Protein AF-A0A6V7JSF4-F1 (afdb_monomer_lite)

Radius of gyration: 27.63 Å; chains: 1; bounding box: 55×43×90 Å

InterPro domains:
  IPR042477 HMG domain-containing protein 4 [PTHR46584] (25-138)

Secondary structure (DSSP, 8-state):
-------PPPPP------------------------------------------PPPHHHHHHHHHHHHHHHHHHHHHHHTTTTSS-THHHHHHHHHHHHHHHHHHHHHHHHSGGG----HHHHHHHHHHHHHHSTT-

pLDDT: mean 71.23, std 22.32, range [33.97, 97.06]

Organism: NCBI:txid1563983

Sequence (138 aa):
NGKDIKSSPPPPKKVHVVLHKPVHSADYLPSRSTKQLVNEQQSAGIGTGMYKVIGTEPVDVAAHLKLLGESLTIIGERLKEHDGQIAVSGSLSVLLDSLLCALGPLMCLTQQIPEVDVVKPQIFSKMLDNIAYIMPGL

Structure (mmCIF, N/CA/C/O backbone):
data_AF-A0A6V7JSF4-F1
#
_entry.id   AF-A0A6V7JSF4-F1
#
loop_
_atom_site.group_PDB
_atom_site.id
_atom_site.type_symbol
_atom_site.label_atom_id
_atom_site.label_alt_id
_atom_site.label_comp_id
_atom_site.label_asym_id
_atom_site.label_entity_id
_atom_site.label_seq_id
_atom_site.pdbx_PDB_ins_code
_atom_site.Cartn_x
_atom_site.Cartn_y
_atom_site.Cartn_z
_atom_site.occupancy
_atom_site.B_iso_or_equiv
_atom_site.auth_seq_id
_atom_site.auth_comp_id
_atom_site.auth_asym_id
_atom_site.auth_atom_id
_atom_site.pdbx_PDB_model_num
ATOM 1 N N . ASN A 1 1 ? 12.472 29.997 -69.647 1.00 45.62 1 ASN A N 1
ATOM 2 C CA . ASN A 1 1 ? 11.974 31.385 -69.557 1.00 45.62 1 ASN A CA 1
ATOM 3 C C . ASN A 1 1 ? 10.448 31.316 -69.576 1.00 45.62 1 ASN A C 1
ATOM 5 O O . ASN A 1 1 ? 9.914 30.884 -70.586 1.00 45.62 1 ASN A O 1
ATOM 9 N N . GLY A 1 2 ? 9.779 31.597 -68.452 1.00 47.91 2 GLY A N 1
ATOM 10 C CA . GLY A 1 2 ? 8.326 31.412 -68.255 1.00 47.91 2 GLY A CA 1
ATOM 11 C C . GLY A 1 2 ? 8.038 30.853 -66.855 1.00 47.91 2 GLY A C 1
ATOM 12 O O . GLY A 1 2 ? 8.119 29.649 -66.664 1.00 47.91 2 GLY A O 1
ATOM 13 N N . LYS A 1 3 ? 8.078 31.699 -65.821 1.00 46.88 3 LYS A N 1
ATOM 14 C CA . LYS A 1 3 ? 6.982 32.502 -65.237 1.00 46.88 3 LYS A CA 1
ATOM 15 C C . LYS A 1 3 ? 6.054 31.691 -64.322 1.00 46.88 3 LYS A C 1
ATOM 17 O O . LYS A 1 3 ? 5.209 30.920 -64.757 1.00 46.88 3 LYS A O 1
ATOM 22 N N . ASP A 1 4 ? 6.273 31.968 -63.047 1.00 46.34 4 ASP A N 1
ATOM 23 C CA . ASP A 1 4 ? 5.633 31.548 -61.813 1.00 46.34 4 ASP A CA 1
ATOM 24 C C . ASP A 1 4 ? 4.103 31.674 -61.829 1.00 46.34 4 ASP A C 1
ATOM 26 O O . ASP A 1 4 ? 3.550 32.737 -62.125 1.00 46.34 4 ASP A O 1
ATOM 30 N N . ILE A 1 5 ? 3.414 30.606 -61.416 1.00 50.44 5 ILE A N 1
ATOM 31 C CA . ILE A 1 5 ? 1.999 30.648 -61.038 1.00 50.44 5 ILE A CA 1
ATOM 32 C C . ILE A 1 5 ? 1.942 30.700 -59.512 1.00 50.44 5 ILE A C 1
ATOM 34 O O . ILE A 1 5 ? 2.168 29.722 -58.803 1.00 50.44 5 ILE A O 1
ATOM 38 N N . LYS A 1 6 ? 1.661 31.904 -59.024 1.00 51.22 6 LYS A N 1
ATOM 39 C CA . LYS A 1 6 ? 1.456 32.255 -57.623 1.00 51.22 6 LYS A CA 1
ATOM 40 C C . LYS A 1 6 ? 0.185 31.564 -57.110 1.00 51.22 6 LYS A C 1
ATOM 42 O O . LYS A 1 6 ? -0.913 31.955 -57.493 1.00 51.22 6 LYS A O 1
ATOM 47 N N . SER A 1 7 ? 0.324 30.560 -56.244 1.00 46.16 7 SER A N 1
ATOM 48 C CA . SER A 1 7 ? -0.790 30.032 -55.445 1.00 46.16 7 SER A CA 1
ATOM 49 C C . SER A 1 7 ? -0.625 30.494 -53.997 1.00 46.16 7 SER A C 1
ATOM 51 O O . SER A 1 7 ? 0.372 30.224 -53.333 1.00 46.16 7 SER A O 1
ATOM 53 N N . SER A 1 8 ? -1.575 31.304 -53.541 1.00 52.00 8 SER A N 1
ATOM 54 C CA . SER A 1 8 ? -1.634 31.828 -52.176 1.00 52.00 8 SER A CA 1
ATOM 55 C C . SER A 1 8 ? -1.944 30.701 -51.178 1.00 52.00 8 SER A C 1
ATOM 57 O O . SER A 1 8 ? -2.734 29.815 -51.512 1.00 52.00 8 SER A O 1
ATOM 59 N N . PRO A 1 9 ? -1.403 30.724 -49.946 1.00 53.69 9 PRO A N 1
ATOM 60 C CA . PRO A 1 9 ? -1.785 29.756 -48.923 1.00 53.69 9 PRO A CA 1
ATOM 61 C C . PRO A 1 9 ? -3.228 30.009 -48.438 1.00 53.69 9 PRO A C 1
ATOM 63 O O . PRO A 1 9 ? -3.658 31.166 -48.370 1.00 53.69 9 PRO A O 1
ATOM 66 N N . PRO A 1 10 ? -3.995 28.957 -48.092 1.00 55.12 10 PRO A N 1
ATOM 67 C CA . PRO A 1 10 ? -5.341 29.110 -47.547 1.00 55.12 10 PRO A CA 1
ATOM 68 C C . PRO A 1 10 ? -5.306 29.750 -46.144 1.00 55.12 10 PRO A C 1
ATOM 70 O O . PRO A 1 10 ? -4.339 29.555 -45.403 1.00 55.12 10 PRO A O 1
ATOM 73 N N . PRO A 1 11 ? -6.351 30.499 -45.742 1.00 58.84 11 PRO A N 1
ATOM 74 C CA . PRO A 1 11 ? -6.408 31.129 -44.425 1.00 58.84 11 PRO A CA 1
ATOM 75 C C . PRO A 1 11 ? -6.489 30.082 -43.297 1.00 58.84 11 PRO A C 1
ATOM 77 O O . PRO A 1 11 ? -7.020 28.985 -43.504 1.00 58.84 11 PRO A O 1
ATOM 80 N N . PRO A 1 12 ? -6.005 30.405 -42.082 1.00 52.03 12 PRO A N 1
ATOM 81 C CA . PRO A 1 12 ? -6.014 29.470 -40.965 1.00 52.03 12 PRO A CA 1
ATOM 82 C C . PRO A 1 12 ? -7.452 29.161 -40.533 1.00 52.03 12 PRO A C 1
ATOM 84 O O . PRO A 1 12 ? -8.230 30.054 -40.189 1.00 52.03 12 PRO A O 1
ATOM 87 N N . LYS A 1 13 ? -7.806 27.873 -40.518 1.00 56.06 13 LYS A N 1
ATOM 88 C CA . LYS A 1 13 ? -9.054 27.397 -39.917 1.00 56.06 13 LYS A CA 1
ATOM 89 C C . LYS A 1 13 ? -8.957 27.601 -38.404 1.00 56.06 13 LYS A C 1
ATOM 91 O O . LYS A 1 13 ? -8.157 26.941 -37.747 1.00 56.06 13 LYS A O 1
ATOM 96 N N . LYS A 1 14 ? -9.768 28.501 -37.842 1.00 52.66 14 LYS A N 1
ATOM 97 C CA . LYS A 1 14 ? -9.979 28.567 -36.390 1.00 52.66 14 LYS A CA 1
ATOM 98 C C . LYS A 1 14 ? -10.699 27.287 -35.968 1.00 52.66 14 LYS A C 1
ATOM 100 O O . LYS A 1 14 ? -11.900 27.151 -36.179 1.00 52.66 14 LYS A O 1
ATOM 105 N N . VAL A 1 15 ? -9.950 26.335 -35.423 1.00 50.53 15 VAL A N 1
ATOM 106 C CA . VAL A 1 15 ? -10.515 25.154 -34.773 1.00 50.53 15 VAL A CA 1
ATOM 107 C C . VAL A 1 15 ? -11.127 25.627 -33.461 1.00 50.53 15 VAL A C 1
ATOM 109 O O . VAL A 1 15 ? -10.418 26.034 -32.544 1.00 50.53 15 VAL A O 1
ATOM 112 N N . HIS A 1 16 ? -12.454 25.626 -33.390 1.00 46.16 16 HIS A N 1
ATOM 113 C CA . HIS A 1 16 ? -13.158 25.829 -32.135 1.00 46.16 16 HIS A CA 1
ATOM 114 C C . HIS A 1 16 ? -13.019 24.528 -31.338 1.00 46.16 16 HIS A C 1
ATOM 116 O O . HIS A 1 16 ? -13.714 23.550 -31.609 1.00 46.16 16 HIS A O 1
ATOM 122 N N . VAL A 1 17 ? -12.075 24.484 -30.397 1.00 41.19 17 VAL A N 1
ATOM 123 C CA . VAL A 1 17 ? -11.995 23.389 -29.426 1.00 41.19 17 VAL A CA 1
ATOM 124 C C . VAL A 1 17 ? -13.140 23.601 -28.443 1.00 41.19 17 VAL A C 1
ATOM 126 O O . VAL A 1 17 ? -13.034 24.375 -27.496 1.00 41.19 17 VAL A O 1
ATOM 129 N N . VAL A 1 18 ? -14.276 22.962 -28.712 1.00 40.94 18 VAL A N 1
ATOM 130 C CA . VAL A 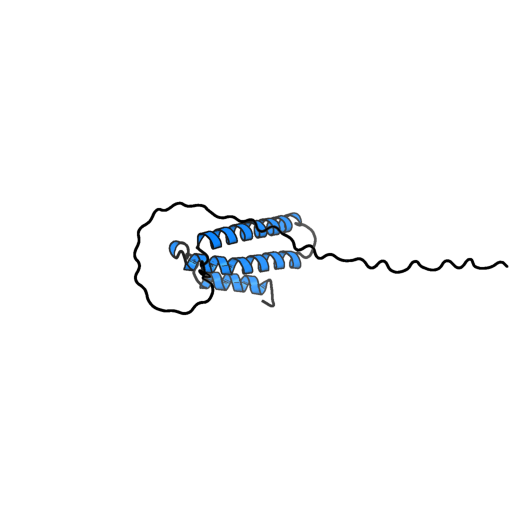1 18 ? -15.338 22.826 -27.717 1.00 40.94 18 VAL A CA 1
ATOM 131 C C . VAL A 1 18 ? -14.815 21.865 -26.655 1.00 40.94 18 VAL A C 1
ATOM 133 O O . VAL A 1 18 ? -14.641 20.673 -26.908 1.00 40.94 18 VAL A O 1
ATOM 136 N N . LEU A 1 19 ? -14.524 22.405 -25.473 1.00 45.00 19 LEU A N 1
ATOM 137 C CA . LEU A 1 19 ? -14.223 21.633 -24.276 1.00 45.00 19 LEU A CA 1
ATOM 138 C C . LEU A 1 19 ? -15.496 20.891 -23.849 1.00 45.00 19 LEU A C 1
ATOM 140 O O . LEU A 1 19 ? -16.319 21.420 -23.101 1.00 45.00 19 LEU A O 1
ATOM 144 N N . HIS A 1 20 ? -15.672 19.666 -24.338 1.00 46.00 20 HIS A N 1
ATOM 145 C CA . HIS A 1 20 ? -16.641 18.748 -23.759 1.00 46.00 20 HIS A CA 1
ATOM 146 C C . HIS A 1 20 ? -16.105 18.291 -22.402 1.00 46.00 20 HIS A C 1
ATOM 148 O O . HIS A 1 20 ? -15.095 17.594 -22.315 1.00 46.00 20 HIS A O 1
ATOM 154 N N . LYS A 1 21 ? -16.776 18.721 -21.331 1.00 44.44 21 LYS A N 1
ATOM 155 C CA . LYS A 1 21 ? -16.586 18.153 -19.995 1.00 44.44 21 LYS A CA 1
ATOM 156 C C . LYS A 1 21 ? -17.000 16.677 -20.050 1.00 44.44 21 LYS A C 1
ATOM 158 O O . LYS A 1 21 ? -18.081 16.405 -20.578 1.00 44.44 21 LYS A O 1
ATOM 163 N N . PRO A 1 22 ? -16.208 15.734 -19.516 1.00 40.12 22 PRO A N 1
ATOM 164 C CA . PRO A 1 22 ? -16.669 14.365 -19.384 1.00 40.12 22 PRO A CA 1
ATOM 165 C C . PRO A 1 22 ? -17.783 14.346 -18.334 1.00 40.12 22 PRO A C 1
ATOM 167 O O . PRO A 1 22 ? -17.552 14.549 -17.144 1.00 40.12 22 PRO A O 1
ATOM 170 N N . VAL A 1 23 ? -19.014 14.159 -18.805 1.00 41.75 23 VAL A N 1
ATOM 171 C CA . VAL A 1 23 ? -20.100 13.644 -17.980 1.00 41.75 23 VAL A CA 1
ATOM 172 C C . VAL A 1 23 ? -19.840 12.150 -17.840 1.00 41.75 23 VAL A C 1
ATOM 174 O O . VAL A 1 23 ? -19.634 11.481 -18.843 1.00 41.75 23 VAL A O 1
ATOM 177 N N . HIS A 1 24 ? -19.755 11.668 -16.608 1.00 38.31 24 HIS A N 1
ATOM 178 C CA . HIS A 1 24 ? -20.103 10.317 -16.162 1.00 38.31 24 HIS A CA 1
ATOM 179 C C . HIS A 1 24 ? -19.953 10.336 -14.636 1.00 38.31 24 HIS A C 1
ATOM 181 O O . HIS A 1 24 ? -19.032 9.781 -14.045 1.00 38.31 24 HIS A O 1
ATOM 187 N N . SER A 1 25 ? -20.865 11.065 -13.997 1.00 36.72 25 SER A N 1
ATOM 188 C CA . SER A 1 25 ? -21.255 10.816 -12.617 1.00 36.72 25 SER A CA 1
ATOM 189 C C . SER A 1 25 ? -22.080 9.530 -12.624 1.00 36.72 25 SER A C 1
ATOM 191 O O . SER A 1 25 ? -23.222 9.519 -13.077 1.00 36.72 25 SER A O 1
ATOM 193 N N . ALA A 1 26 ? -21.475 8.422 -12.202 1.00 38.25 26 ALA A N 1
ATOM 194 C CA . ALA A 1 26 ? -22.235 7.241 -11.829 1.00 38.25 26 ALA A CA 1
ATOM 195 C C . ALA A 1 26 ? -22.842 7.515 -10.449 1.00 38.25 26 ALA A C 1
ATOM 197 O O . ALA A 1 26 ? -22.178 7.365 -9.425 1.00 38.25 26 ALA A O 1
ATOM 198 N N . ASP A 1 27 ? -24.091 7.972 -10.443 1.00 35.78 27 ASP A N 1
ATOM 199 C CA . ASP A 1 27 ? -24.923 8.074 -9.250 1.00 35.78 27 ASP A CA 1
ATOM 200 C C . ASP A 1 27 ? -25.200 6.663 -8.704 1.00 35.78 27 ASP A C 1
ATOM 202 O O . ASP A 1 27 ? -26.172 6.010 -9.082 1.00 35.78 27 ASP A O 1
ATOM 206 N N . TYR A 1 28 ? -24.344 6.166 -7.812 1.00 37.88 28 TYR A N 1
ATOM 207 C CA . TYR A 1 28 ? -24.674 5.017 -6.970 1.00 37.88 28 TYR A CA 1
ATOM 208 C C . TYR A 1 28 ? -25.260 5.519 -5.649 1.00 37.88 28 TYR A C 1
ATOM 210 O O . TYR A 1 28 ? -24.550 5.753 -4.676 1.00 37.88 28 TYR A O 1
ATOM 218 N N . LEU A 1 29 ? -26.585 5.676 -5.618 1.00 39.84 29 LEU A N 1
ATOM 219 C CA . LEU A 1 29 ? -27.354 5.738 -4.374 1.00 39.84 29 LEU A CA 1
ATOM 220 C C . LEU A 1 29 ? -27.678 4.302 -3.921 1.00 39.84 29 LEU A C 1
ATOM 222 O O . LEU A 1 29 ? -28.379 3.598 -4.655 1.00 39.84 29 LEU A O 1
ATOM 226 N N . PRO A 1 30 ? -27.293 3.851 -2.714 1.00 44.91 30 PRO A N 1
ATOM 227 C CA . PRO A 1 30 ? -27.927 2.691 -2.117 1.00 44.91 30 PRO A CA 1
ATOM 228 C C . PRO A 1 30 ? -29.215 3.130 -1.411 1.00 44.91 30 PRO A C 1
ATOM 230 O O . PRO A 1 30 ? -29.217 3.822 -0.394 1.00 44.91 30 PRO A O 1
ATOM 233 N N . SER A 1 31 ? -30.344 2.700 -1.969 1.00 46.69 31 SER A N 1
ATOM 234 C CA . SER A 1 31 ? -31.640 2.712 -1.296 1.00 46.69 31 SER A CA 1
ATOM 235 C C . SER A 1 31 ? -31.591 1.766 -0.094 1.00 46.69 31 SER A C 1
ATOM 237 O O . SER A 1 31 ? -31.409 0.559 -0.264 1.00 46.69 31 SER A O 1
ATOM 239 N N . ARG A 1 32 ? -31.782 2.276 1.128 1.00 49.59 32 ARG A N 1
ATOM 240 C CA . ARG A 1 32 ? -32.131 1.423 2.270 1.00 49.59 32 ARG A CA 1
ATOM 241 C C . ARG A 1 32 ? -33.194 2.081 3.136 1.00 49.59 32 ARG A C 1
ATOM 243 O O . ARG A 1 32 ? -32.957 3.047 3.852 1.00 49.59 32 ARG A O 1
ATOM 250 N N . SER A 1 33 ? -34.399 1.533 3.026 1.00 45.44 33 SER A N 1
ATOM 251 C CA . SER A 1 33 ? -35.543 1.836 3.870 1.00 45.44 33 SER A CA 1
ATOM 252 C C . SER A 1 33 ? -35.249 1.464 5.323 1.00 45.44 33 SER A C 1
ATOM 254 O O . SER A 1 33 ? -35.122 0.283 5.634 1.00 45.44 33 SER A O 1
ATOM 256 N N . THR A 1 34 ? -35.256 2.447 6.221 1.00 40.16 34 THR A N 1
ATOM 257 C CA . THR A 1 34 ? -35.448 2.192 7.652 1.00 40.16 34 THR A CA 1
ATOM 258 C C . THR A 1 34 ? -36.446 3.205 8.189 1.00 40.16 34 THR A C 1
ATOM 260 O O . THR A 1 34 ? -36.251 4.416 8.116 1.00 40.16 34 THR A O 1
ATOM 263 N N . LYS A 1 35 ? -37.579 2.687 8.660 1.00 42.53 35 LYS A N 1
ATOM 264 C CA . LYS A 1 35 ? -38.669 3.463 9.239 1.00 42.53 35 LYS A CA 1
ATOM 265 C C . LYS A 1 35 ? -38.238 3.997 10.612 1.00 42.53 35 LYS A C 1
ATOM 267 O O . LYS A 1 35 ? -37.842 3.217 11.464 1.00 42.53 35 LYS A O 1
ATOM 272 N N . GLN A 1 36 ? -38.333 5.317 10.754 1.00 33.97 36 GLN A N 1
ATOM 273 C CA . GLN A 1 36 ? -38.789 6.101 11.909 1.00 33.97 36 GLN A CA 1
ATOM 274 C C . GLN A 1 36 ? -38.486 5.591 13.340 1.00 33.97 36 GLN A C 1
ATOM 276 O O . GLN A 1 36 ? -39.074 4.616 13.793 1.00 33.97 36 GLN A O 1
ATOM 281 N N . LEU A 1 37 ? -37.763 6.403 14.120 1.00 39.16 37 LEU A N 1
ATOM 282 C CA . LEU A 1 37 ? -38.308 6.922 15.380 1.00 39.16 37 LEU A CA 1
ATOM 283 C C . LEU A 1 37 ? -37.714 8.309 15.679 1.00 39.16 37 LEU A C 1
ATOM 285 O O . LEU A 1 37 ? -36.513 8.538 15.581 1.00 39.16 37 LEU A O 1
ATOM 289 N N . VAL A 1 38 ? -38.620 9.232 15.967 1.00 37.22 38 VAL A N 1
ATOM 290 C CA . VAL A 1 38 ? -38.440 10.651 16.282 1.00 37.22 38 VAL A CA 1
ATOM 291 C C . VAL A 1 38 ? -37.722 10.867 17.618 1.00 37.22 38 VAL A C 1
ATOM 293 O O . VAL A 1 38 ? -38.083 10.237 18.607 1.00 37.22 38 VAL A O 1
ATOM 296 N N . ASN A 1 39 ? -36.801 11.833 17.674 1.00 33.97 39 ASN A N 1
ATOM 297 C CA . ASN A 1 39 ? -36.714 12.739 18.820 1.00 33.97 39 ASN A CA 1
ATOM 298 C C . ASN A 1 39 ? -36.121 14.089 18.385 1.00 33.97 39 ASN A C 1
ATOM 300 O O . ASN A 1 39 ? -35.002 14.164 17.880 1.00 33.97 39 ASN A O 1
ATOM 304 N N . GLU A 1 40 ? -36.915 15.136 18.562 1.00 46.72 40 GLU A N 1
ATOM 305 C CA . GLU A 1 40 ? -36.626 16.533 18.264 1.00 46.72 40 GLU A CA 1
ATOM 306 C C . GLU A 1 40 ? -36.346 17.238 19.592 1.00 46.72 40 GLU A C 1
ATOM 308 O O . GLU A 1 40 ? -37.263 17.372 20.390 1.00 46.72 40 GLU A O 1
ATOM 313 N N . GLN A 1 41 ? -35.113 17.697 19.834 1.00 41.28 41 GLN A N 1
ATOM 314 C CA . GLN A 1 41 ? -34.844 18.830 20.728 1.00 41.28 41 GLN A CA 1
ATOM 315 C C . GLN A 1 41 ? -33.647 19.636 20.207 1.00 41.28 41 GLN A C 1
ATOM 317 O O . GLN A 1 41 ? -32.667 19.113 19.686 1.00 41.28 41 GLN A O 1
ATOM 322 N N . GLN A 1 42 ? -33.804 20.946 20.311 1.00 49.00 42 GLN A N 1
ATOM 323 C CA . GLN A 1 42 ? -33.370 21.990 19.391 1.00 49.00 42 GLN A CA 1
ATOM 324 C C . GLN A 1 42 ? -32.375 22.930 20.087 1.00 49.00 42 GLN A C 1
ATOM 326 O O . GLN A 1 42 ? -32.564 23.214 21.265 1.00 49.00 42 GLN A O 1
ATOM 331 N N . SER A 1 43 ? -31.386 23.499 19.383 1.00 37.00 43 SER A N 1
ATOM 332 C CA . SER A 1 43 ? -30.982 24.903 19.617 1.00 37.00 43 SER A CA 1
ATOM 333 C C . SER A 1 43 ? -30.067 25.480 18.519 1.00 37.00 43 SER A C 1
ATOM 335 O O . SER A 1 43 ? -29.063 24.879 18.162 1.00 37.00 43 SER A O 1
ATOM 337 N N . ALA A 1 44 ? -30.481 26.666 18.036 1.00 41.28 44 ALA A N 1
ATOM 338 C CA . ALA A 1 44 ? -29.766 27.752 17.333 1.00 41.28 44 ALA A CA 1
ATOM 339 C C . ALA A 1 44 ? -28.920 27.392 16.084 1.00 41.28 44 ALA A C 1
ATOM 341 O O . ALA A 1 44 ? -27.887 26.752 16.180 1.00 41.28 44 ALA A O 1
ATOM 342 N N . GLY A 1 45 ? -29.302 27.763 14.854 1.00 40.22 45 GLY A N 1
ATOM 343 C CA . GLY A 1 45 ? -29.354 29.145 14.341 1.00 40.22 45 GLY A CA 1
ATOM 344 C C . GLY A 1 45 ? -27.969 29.539 13.791 1.00 40.22 45 GLY A C 1
ATOM 345 O O . GLY A 1 45 ? -27.086 29.856 14.572 1.00 40.22 45 GLY A O 1
ATOM 346 N N . ILE A 1 46 ? -27.678 29.397 12.492 1.00 45.94 46 ILE A N 1
ATOM 347 C CA . ILE A 1 46 ? -27.768 30.426 11.432 1.00 45.94 46 ILE A CA 1
ATOM 348 C C . ILE A 1 46 ? -27.677 29.704 10.073 1.00 45.94 46 ILE A C 1
ATOM 350 O O . ILE A 1 46 ? -26.903 28.764 9.912 1.00 45.94 46 ILE A O 1
ATOM 354 N N . GLY A 1 47 ? -28.472 30.146 9.096 1.00 49.56 47 GLY A N 1
ATOM 355 C CA . GLY A 1 47 ? -28.556 29.548 7.766 1.00 49.56 47 GLY A CA 1
ATOM 356 C C . GLY A 1 47 ? -27.267 29.646 6.947 1.00 49.56 47 GLY A C 1
ATOM 357 O O . GLY A 1 47 ? -26.892 30.711 6.471 1.00 49.56 47 GLY A O 1
ATOM 358 N N . THR A 1 48 ? -26.671 28.490 6.691 1.00 47.59 48 THR A N 1
ATOM 359 C CA . THR A 1 48 ? -25.932 28.160 5.472 1.00 47.59 48 THR A CA 1
ATOM 360 C C . THR A 1 48 ? -26.488 26.816 4.997 1.00 47.59 48 THR A C 1
ATOM 362 O O . THR A 1 48 ? -26.937 26.012 5.813 1.00 47.59 48 THR A O 1
ATOM 365 N N . GLY A 1 49 ? -26.601 26.616 3.680 1.00 49.69 49 GLY A N 1
ATOM 366 C CA . GLY A 1 49 ? -27.244 25.437 3.086 1.00 49.69 49 GLY A CA 1
ATOM 367 C C . GLY A 1 49 ? -26.823 24.134 3.770 1.00 49.69 49 GLY A C 1
ATOM 368 O O . GLY A 1 49 ? -25.665 23.967 4.136 1.00 49.69 49 GLY A O 1
ATOM 369 N N . MET A 1 50 ? -27.787 23.240 3.989 1.00 48.50 50 MET A N 1
ATOM 370 C CA . MET A 1 50 ? -27.635 21.995 4.744 1.00 48.50 50 MET A CA 1
ATOM 371 C C . MET A 1 50 ? -26.737 20.992 4.000 1.00 48.50 50 MET A C 1
ATOM 373 O O . MET A 1 50 ? -27.209 19.976 3.498 1.00 48.50 50 MET A O 1
ATOM 377 N N . TYR A 1 51 ? -25.437 21.251 3.908 1.00 55.28 51 TYR A N 1
ATOM 378 C CA . TYR A 1 51 ? -24.475 20.228 3.522 1.00 55.28 51 TYR A CA 1
ATOM 379 C C . TYR A 1 51 ? -24.248 19.363 4.762 1.00 55.28 51 TYR A C 1
ATOM 381 O O . TYR A 1 51 ? -23.487 19.726 5.658 1.00 55.28 51 TYR A O 1
ATOM 389 N N . LYS A 1 52 ? -24.945 18.226 4.861 1.00 61.75 52 LYS A N 1
ATOM 390 C CA . LYS A 1 52 ? -24.493 17.177 5.775 1.00 61.75 52 LYS A CA 1
ATOM 391 C C . LYS A 1 52 ? -23.151 16.702 5.237 1.00 61.75 52 LYS A C 1
ATOM 393 O O . LYS A 1 52 ? -23.104 16.116 4.160 1.00 61.75 52 LYS A O 1
ATOM 398 N N . VAL A 1 53 ? -22.073 16.978 5.965 1.00 60.66 53 VAL A N 1
ATOM 399 C CA . VAL A 1 53 ? -20.805 16.284 5.747 1.00 60.66 53 VAL A CA 1
ATOM 400 C C . VAL A 1 53 ? -21.074 14.822 6.090 1.00 60.66 53 VAL A C 1
ATOM 402 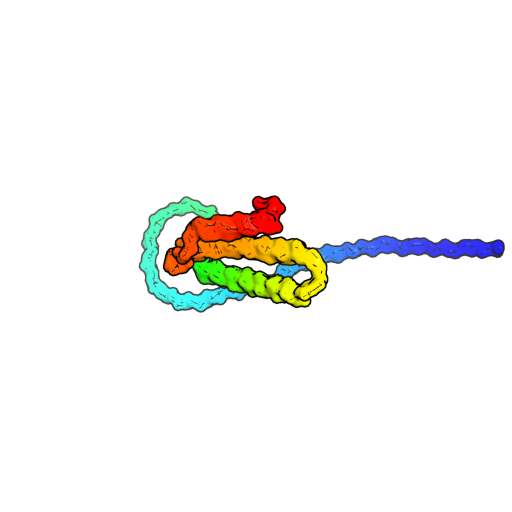O O . VAL A 1 53 ? -21.128 14.449 7.259 1.00 60.66 53 VAL A O 1
ATOM 405 N N . ILE A 1 54 ? -21.358 14.017 5.070 1.00 68.81 54 ILE A N 1
ATOM 406 C CA . ILE A 1 54 ? -21.362 12.564 5.191 1.00 68.81 54 ILE A CA 1
ATOM 407 C C . ILE A 1 54 ? -19.881 12.194 5.184 1.00 68.81 54 ILE A C 1
ATOM 409 O O . ILE A 1 54 ? -19.201 12.385 4.177 1.00 68.81 54 ILE A O 1
ATOM 413 N N . GLY A 1 55 ? -19.351 11.813 6.347 1.00 78.19 55 GLY A N 1
ATOM 414 C CA . GLY A 1 55 ? -17.982 11.311 6.443 1.00 78.19 55 GLY A CA 1
ATOM 415 C C . GLY A 1 55 ? -17.811 10.047 5.599 1.00 78.19 55 GLY A C 1
ATOM 416 O O . GLY A 1 55 ? -18.789 9.389 5.262 1.00 78.19 55 GLY A O 1
ATOM 417 N N . THR A 1 56 ? -16.572 9.708 5.258 1.00 85.06 56 THR A N 1
ATOM 418 C CA . THR A 1 56 ? -16.250 8.430 4.611 1.00 85.06 56 THR A CA 1
ATOM 419 C C . THR A 1 56 ? -16.446 7.294 5.602 1.00 85.06 56 THR A C 1
ATOM 421 O O . THR A 1 56 ? -15.778 7.276 6.638 1.00 85.06 56 THR A O 1
ATOM 424 N N . GLU A 1 57 ? -17.330 6.350 5.291 1.00 91.81 57 GLU A N 1
ATOM 425 C CA . GLU A 1 57 ? -17.493 5.138 6.084 1.00 91.81 57 GLU A CA 1
ATOM 426 C C . GLU A 1 57 ? -16.347 4.148 5.791 1.00 91.81 57 GLU A C 1
ATOM 428 O O . GLU A 1 57 ? -15.750 4.175 4.708 1.00 91.81 57 GLU A O 1
ATOM 433 N N . PRO A 1 58 ? -16.038 3.209 6.705 1.00 92.12 58 PRO A N 1
ATOM 434 C CA . PRO A 1 58 ? -14.999 2.202 6.474 1.00 92.12 58 PRO A CA 1
ATOM 435 C C . PRO A 1 58 ? -15.214 1.384 5.190 1.00 92.12 58 PRO A C 1
ATOM 437 O O . PRO A 1 58 ? -14.252 0.977 4.540 1.00 92.12 58 PRO A O 1
ATOM 440 N N . VAL A 1 59 ? -16.476 1.172 4.795 1.00 93.56 59 VAL A N 1
ATOM 441 C CA . VAL A 1 59 ? -16.836 0.495 3.540 1.00 93.56 59 VAL A CA 1
ATOM 442 C C . VAL A 1 59 ? -16.414 1.294 2.305 1.00 93.56 59 VAL A C 1
ATOM 444 O O . VAL A 1 59 ? -15.943 0.696 1.338 1.00 93.56 59 VAL A O 1
ATOM 447 N N . ASP A 1 60 ? -16.499 2.625 2.350 1.00 93.25 60 ASP A N 1
ATOM 448 C CA . ASP A 1 60 ? -16.081 3.496 1.249 1.00 93.25 60 ASP A CA 1
ATOM 449 C C . ASP A 1 60 ? -14.562 3.433 1.070 1.00 93.25 60 ASP A C 1
ATOM 451 O O . ASP A 1 60 ? -14.055 3.305 -0.047 1.00 93.25 60 ASP A O 1
ATOM 455 N N . VAL A 1 61 ? -13.822 3.443 2.185 1.00 94.31 61 VAL A N 1
ATOM 456 C CA . VAL A 1 61 ? -12.359 3.306 2.186 1.00 94.31 61 VAL A CA 1
ATOM 457 C C . VAL A 1 61 ? -11.942 1.917 1.693 1.00 94.31 61 VAL A C 1
ATOM 459 O O . VAL A 1 61 ? -11.016 1.802 0.890 1.00 94.31 61 VAL A O 1
ATOM 462 N N . ALA A 1 62 ? -12.645 0.859 2.103 1.00 94.75 62 ALA A N 1
ATOM 463 C CA . ALA A 1 62 ? -12.396 -0.499 1.623 1.00 94.75 62 ALA A CA 1
ATOM 464 C C . ALA A 1 62 ? -12.670 -0.643 0.115 1.00 94.75 62 ALA A C 1
ATOM 466 O O . ALA A 1 62 ? -11.881 -1.268 -0.598 1.00 94.75 62 ALA A O 1
ATOM 467 N N . ALA A 1 63 ? -13.744 -0.033 -0.393 1.00 96.00 63 ALA A N 1
ATOM 468 C CA . ALA A 1 63 ? -14.032 0.012 -1.825 1.00 96.00 63 ALA A CA 1
ATOM 469 C C . ALA A 1 63 ? -12.942 0.779 -2.593 1.00 96.00 63 ALA A C 1
ATOM 471 O O . ALA A 1 63 ? -12.493 0.329 -3.648 1.00 96.00 63 ALA A O 1
ATOM 472 N N . HIS A 1 64 ? -12.451 1.891 -2.042 1.00 95.19 64 HIS A N 1
ATOM 473 C CA . HIS A 1 64 ? -11.334 2.629 -2.627 1.00 95.19 64 HIS A CA 1
ATOM 474 C C . HIS A 1 64 ? -10.045 1.791 -2.665 1.00 95.19 64 HIS A C 1
ATOM 476 O O . HIS A 1 64 ? -9.389 1.708 -3.703 1.00 95.19 64 HIS A O 1
ATOM 482 N N . LEU A 1 65 ? -9.718 1.089 -1.575 1.00 95.75 65 LEU A N 1
ATOM 483 C CA . LEU A 1 65 ? -8.578 0.169 -1.516 1.00 95.75 65 LEU A CA 1
ATOM 484 C C . LEU A 1 65 ? -8.702 -0.984 -2.512 1.00 95.75 65 LEU A C 1
ATOM 486 O O . LEU A 1 65 ? -7.698 -1.400 -3.088 1.00 95.75 65 LEU A O 1
ATOM 490 N N . LYS A 1 66 ? -9.916 -1.485 -2.756 1.00 96.88 66 LYS A N 1
ATOM 491 C CA . LYS A 1 66 ? -10.168 -2.505 -3.778 1.00 96.88 66 LYS A CA 1
ATOM 492 C C . LYS A 1 66 ? -9.794 -1.999 -5.173 1.00 96.88 66 LYS A C 1
ATOM 494 O O . LYS A 1 66 ? -9.071 -2.695 -5.882 1.00 96.88 66 LYS A O 1
ATOM 499 N N . LEU A 1 67 ? -10.214 -0.785 -5.532 1.00 96.81 67 LEU A N 1
ATOM 500 C CA . LEU A 1 67 ? -9.867 -0.158 -6.814 1.00 96.81 67 LEU A CA 1
ATOM 501 C C . LEU A 1 67 ? -8.356 0.101 -6.939 1.00 96.81 67 LEU A C 1
ATOM 503 O O . LEU A 1 67 ? -7.766 -0.176 -7.983 1.00 96.81 67 LEU A O 1
ATOM 507 N N . LEU A 1 68 ? -7.708 0.577 -5.868 1.00 96.88 68 LEU A N 1
ATOM 508 C CA . LEU A 1 68 ? -6.251 0.750 -5.839 1.00 96.88 68 LEU A CA 1
ATOM 509 C C . LEU A 1 68 ? -5.519 -0.588 -5.999 1.00 96.88 68 LEU A C 1
ATOM 511 O O . LEU A 1 68 ? -4.566 -0.674 -6.767 1.00 96.88 68 LEU A O 1
ATOM 515 N N . GLY A 1 69 ? -5.988 -1.645 -5.334 1.00 96.50 69 GLY A N 1
ATOM 516 C CA . GLY A 1 69 ? -5.434 -2.993 -5.460 1.00 96.50 69 GLY A CA 1
ATOM 517 C C . GLY A 1 69 ? -5.567 -3.568 -6.872 1.00 96.50 69 GLY A C 1
ATOM 518 O O . GLY A 1 69 ? -4.634 -4.204 -7.362 1.00 96.50 69 GLY A O 1
ATOM 519 N N . GLU A 1 70 ? -6.683 -3.314 -7.558 1.00 97.06 70 GLU A N 1
ATOM 520 C CA . GLU A 1 70 ? -6.866 -3.691 -8.967 1.00 97.06 70 GLU A CA 1
ATOM 521 C C . GLU A 1 70 ? -5.887 -2.946 -9.882 1.00 97.06 70 GLU A C 1
ATOM 523 O O . GLU A 1 70 ? -5.216 -3.577 -10.698 1.00 97.06 70 GLU A O 1
ATOM 528 N N . SER A 1 71 ? -5.721 -1.633 -9.687 1.00 95.31 71 SER A N 1
ATOM 529 C CA . SER A 1 71 ? -4.727 -0.832 -10.417 1.00 95.31 71 SER A CA 1
ATOM 530 C C . SER A 1 71 ? -3.298 -1.346 -10.194 1.00 95.31 71 SER A C 1
ATOM 532 O O . SER A 1 71 ? -2.561 -1.598 -11.148 1.00 95.31 71 SER A O 1
ATOM 534 N N . LEU A 1 72 ? -2.922 -1.590 -8.934 1.00 95.12 72 LEU A N 1
ATOM 535 C CA . LEU A 1 72 ? -1.613 -2.132 -8.560 1.00 95.12 72 LEU A CA 1
ATOM 536 C C . LEU A 1 72 ? -1.363 -3.522 -9.156 1.00 95.12 72 LEU A C 1
ATOM 538 O O . LEU A 1 72 ? -0.241 -3.816 -9.565 1.00 95.12 72 LEU A O 1
ATOM 542 N N . THR A 1 73 ? -2.399 -4.361 -9.239 1.00 94.75 73 THR A N 1
ATOM 543 C CA . THR A 1 73 ? -2.309 -5.687 -9.867 1.00 94.75 73 THR A CA 1
ATOM 544 C C . THR A 1 73 ? -1.982 -5.555 -11.350 1.00 94.75 73 THR A C 1
ATOM 546 O O . THR A 1 73 ? -1.035 -6.184 -11.814 1.00 94.75 73 THR A O 1
ATOM 549 N N . ILE A 1 74 ? -2.686 -4.677 -12.070 1.00 92.94 74 ILE A N 1
ATOM 550 C CA . ILE A 1 74 ? -2.439 -4.430 -13.496 1.00 92.94 74 ILE A CA 1
ATOM 551 C C . ILE A 1 74 ? -1.009 -3.920 -13.712 1.00 92.94 74 ILE A C 1
ATOM 553 O O . ILE A 1 74 ? -0.296 -4.442 -14.566 1.00 92.94 74 ILE A O 1
ATOM 557 N N . ILE A 1 75 ? -0.552 -2.934 -12.929 1.00 90.69 75 ILE A N 1
ATOM 558 C CA . ILE A 1 75 ? 0.825 -2.419 -13.031 1.00 90.69 75 ILE A CA 1
ATOM 559 C C . ILE A 1 75 ? 1.837 -3.547 -12.764 1.00 90.69 75 ILE A C 1
ATOM 561 O O . ILE A 1 75 ? 2.810 -3.693 -13.505 1.00 90.69 75 ILE A O 1
ATOM 565 N N . GLY A 1 76 ? 1.594 -4.378 -11.747 1.00 89.81 76 GLY A N 1
ATOM 566 C CA . GLY A 1 76 ? 2.437 -5.523 -11.402 1.00 89.81 76 GLY A CA 1
ATOM 567 C C . GLY A 1 76 ? 2.496 -6.606 -12.486 1.00 89.81 76 GLY A C 1
ATOM 568 O O . GLY A 1 76 ? 3.564 -7.159 -12.739 1.00 89.81 76 GLY A O 1
ATOM 569 N N . GLU A 1 77 ? 1.382 -6.899 -13.157 1.00 90.00 77 GLU A N 1
ATOM 570 C CA . GLU A 1 77 ? 1.337 -7.829 -14.293 1.00 90.00 77 GLU A CA 1
ATOM 571 C C . GLU A 1 77 ? 2.148 -7.299 -15.475 1.00 90.00 77 GLU A C 1
ATOM 573 O O . GLU A 1 77 ? 2.999 -8.011 -16.007 1.00 90.00 77 GLU A O 1
ATOM 578 N N . ARG A 1 78 ? 1.979 -6.015 -15.817 1.00 86.06 78 ARG A N 1
ATOM 579 C CA . ARG A 1 78 ? 2.763 -5.360 -16.875 1.00 86.06 78 ARG A CA 1
ATOM 580 C C . ARG A 1 78 ? 4.259 -5.361 -16.583 1.00 86.06 78 ARG A C 1
ATOM 582 O O . ARG A 1 78 ? 5.058 -5.495 -17.503 1.00 86.06 78 ARG A O 1
ATOM 589 N N . LEU A 1 79 ? 4.643 -5.241 -15.313 1.00 83.00 79 LEU A N 1
ATOM 590 C CA . LEU A 1 79 ? 6.039 -5.350 -14.890 1.00 83.00 79 LEU A CA 1
ATOM 591 C C . LEU A 1 79 ? 6.604 -6.762 -15.091 1.00 83.00 79 LEU A C 1
ATOM 593 O O . LEU A 1 79 ? 7.756 -6.894 -15.495 1.00 83.00 79 LEU A O 1
ATOM 597 N N . LYS A 1 80 ? 5.805 -7.807 -14.841 1.00 80.56 80 LYS A N 1
ATOM 598 C CA . LYS A 1 80 ? 6.213 -9.209 -15.034 1.00 80.56 80 LYS A CA 1
ATOM 599 C C . LYS A 1 80 ? 6.343 -9.603 -16.505 1.00 80.56 80 LYS A C 1
ATOM 601 O O . LYS A 1 80 ? 7.186 -10.422 -16.837 1.00 80.56 80 LYS A O 1
ATOM 606 N N . GLU A 1 81 ? 5.527 -9.040 -17.393 1.00 74.94 81 GLU A N 1
ATOM 607 C CA . GLU A 1 81 ? 5.549 -9.369 -18.829 1.00 74.94 81 GLU A CA 1
ATOM 608 C C . GLU A 1 81 ? 6.863 -8.954 -19.537 1.00 74.94 81 GLU A C 1
ATOM 610 O O . GLU A 1 81 ? 7.162 -9.456 -20.619 1.00 74.94 81 GLU A O 1
ATOM 615 N N . HIS A 1 82 ? 7.681 -8.086 -18.927 1.00 66.50 82 HIS A N 1
ATOM 616 C CA . HIS A 1 82 ? 8.926 -7.535 -19.489 1.00 66.50 82 HIS A CA 1
ATOM 617 C C . HIS A 1 82 ? 10.227 -8.210 -18.982 1.00 66.50 82 HIS A C 1
ATOM 619 O O . HIS A 1 82 ? 11.293 -7.592 -18.996 1.00 66.50 82 HIS A O 1
ATOM 625 N N . ASP A 1 83 ? 10.166 -9.480 -18.566 1.00 54.75 83 ASP A N 1
ATOM 626 C CA . ASP A 1 83 ? 11.218 -10.250 -17.861 1.00 54.75 83 ASP A CA 1
ATOM 627 C C . ASP A 1 83 ? 12.496 -10.596 -18.683 1.00 54.75 83 ASP A C 1
ATOM 629 O O . ASP A 1 83 ? 12.964 -11.734 -18.715 1.00 54.75 83 ASP A O 1
ATOM 633 N N . GLY A 1 84 ? 13.097 -9.638 -19.398 1.00 57.62 84 GLY A N 1
ATOM 634 C CA . GLY A 1 84 ? 14.333 -9.924 -20.142 1.00 57.62 84 GLY A CA 1
ATOM 635 C C . GLY A 1 84 ? 15.084 -8.759 -20.775 1.00 57.62 84 GLY A C 1
ATOM 636 O O . GLY A 1 84 ? 16.218 -8.946 -21.214 1.00 57.62 84 GLY A O 1
ATOM 637 N N . GLN A 1 85 ? 14.517 -7.556 -20.829 1.00 59.78 85 GLN A N 1
ATOM 638 C CA . GLN A 1 85 ? 15.205 -6.391 -21.380 1.00 59.78 85 GLN A CA 1
ATOM 639 C C . GLN A 1 85 ? 14.628 -5.114 -20.771 1.00 59.78 85 GLN A C 1
ATOM 641 O O . GLN A 1 85 ? 13.415 -4.942 -20.748 1.00 59.78 85 GLN A O 1
ATOM 646 N N . ILE A 1 86 ? 15.529 -4.192 -20.413 1.00 51.12 86 ILE A N 1
ATOM 647 C CA . ILE A 1 86 ? 15.305 -2.767 -20.106 1.00 51.12 86 ILE A CA 1
ATOM 648 C C . ILE A 1 86 ? 15.280 -2.428 -18.611 1.00 51.12 86 ILE A C 1
ATOM 650 O O . ILE A 1 86 ? 14.696 -3.105 -17.777 1.00 51.12 86 ILE A O 1
ATOM 654 N N . ALA A 1 87 ? 15.950 -1.319 -18.296 1.00 54.72 87 ALA A N 1
ATOM 655 C CA . ALA A 1 87 ? 15.906 -0.605 -17.034 1.00 54.72 87 ALA A CA 1
ATOM 656 C C . ALA A 1 87 ? 14.457 -0.398 -16.542 1.00 54.72 87 ALA A C 1
ATOM 658 O O . ALA A 1 87 ? 13.770 0.539 -16.941 1.00 54.72 87 ALA A O 1
ATOM 659 N N . VAL A 1 88 ? 14.023 -1.263 -15.625 1.00 58.00 88 VAL A N 1
ATOM 660 C CA . VAL A 1 88 ? 12.680 -1.315 -15.008 1.00 58.00 88 VAL A CA 1
ATOM 661 C C . VAL A 1 88 ? 12.442 -0.168 -14.005 1.00 58.00 88 VAL A C 1
ATOM 663 O O . VAL A 1 88 ? 11.411 -0.099 -13.342 1.00 58.00 88 VAL A O 1
ATOM 666 N N . SER A 1 89 ? 13.388 0.766 -13.883 1.00 69.81 89 SER A N 1
ATOM 667 C CA . SER A 1 89 ? 13.367 1.820 -12.862 1.00 69.81 89 SER A CA 1
ATOM 668 C C . SER A 1 89 ? 12.102 2.694 -12.942 1.00 69.81 89 SER A C 1
ATOM 670 O O . SER A 1 89 ? 11.495 2.978 -11.911 1.00 69.81 89 SER A O 1
ATOM 672 N N . GLY A 1 90 ? 11.634 3.040 -14.148 1.00 79.31 90 GLY A N 1
ATOM 673 C CA . GLY A 1 90 ? 10.462 3.910 -14.328 1.00 79.31 90 GLY A CA 1
ATOM 674 C C . GLY A 1 90 ? 9.145 3.282 -13.859 1.00 79.31 90 GLY A C 1
ATOM 675 O O . GLY A 1 90 ? 8.456 3.839 -13.010 1.00 79.31 90 GLY A O 1
ATOM 676 N N . SER A 1 91 ? 8.802 2.101 -14.377 1.00 82.31 91 SER 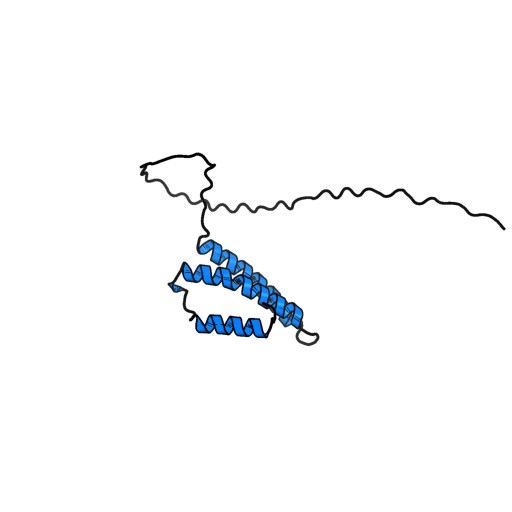A N 1
ATOM 677 C CA . SER A 1 91 ? 7.535 1.429 -14.058 1.00 82.31 91 SER A CA 1
ATOM 678 C C . SER A 1 91 ? 7.490 0.886 -12.626 1.00 82.31 91 SER A C 1
ATOM 680 O O . SER A 1 91 ? 6.423 0.885 -12.015 1.00 82.31 91 SER A O 1
ATOM 682 N N . LEU A 1 92 ? 8.637 0.477 -12.062 1.00 87.00 92 LEU A N 1
ATOM 683 C CA . LEU A 1 92 ? 8.725 0.116 -10.645 1.00 87.00 92 LEU A CA 1
ATOM 684 C C . LEU A 1 92 ? 8.440 1.328 -9.750 1.00 87.00 92 LEU A C 1
ATOM 686 O O . LEU A 1 92 ? 7.704 1.200 -8.778 1.00 87.00 92 LEU A O 1
ATOM 690 N N . SER A 1 93 ? 8.966 2.505 -10.099 1.00 88.38 93 SER A N 1
ATOM 691 C CA . SER A 1 93 ? 8.698 3.734 -9.342 1.00 88.38 93 SER A CA 1
ATOM 692 C C . SER A 1 93 ? 7.212 4.102 -9.381 1.00 88.38 93 SER A C 1
ATOM 694 O O . SER A 1 93 ? 6.634 4.428 -8.354 1.00 88.38 93 SER A O 1
ATOM 696 N N . VAL A 1 94 ? 6.546 3.945 -10.530 1.00 89.81 94 VAL A N 1
ATOM 697 C CA . VAL A 1 94 ? 5.089 4.165 -10.643 1.00 89.81 94 VAL A CA 1
ATOM 698 C C . VAL A 1 94 ? 4.284 3.178 -9.787 1.00 89.81 94 VAL A C 1
ATOM 700 O O . VAL A 1 94 ? 3.290 3.565 -9.169 1.00 89.81 94 VAL A O 1
ATOM 703 N N . LEU A 1 95 ? 4.707 1.909 -9.716 1.00 92.06 95 LEU A N 1
ATOM 704 C CA . LEU A 1 95 ? 4.085 0.923 -8.826 1.00 92.06 95 LEU A CA 1
ATOM 705 C C . LEU A 1 95 ? 4.239 1.334 -7.356 1.00 92.06 95 LEU A C 1
ATOM 707 O O . LEU A 1 95 ? 3.279 1.254 -6.593 1.00 92.06 95 LEU A O 1
ATOM 711 N N . LEU A 1 96 ? 5.440 1.761 -6.962 1.00 92.75 96 LEU A N 1
ATOM 712 C CA . LEU A 1 96 ? 5.730 2.169 -5.591 1.00 92.75 96 LEU A CA 1
ATOM 713 C C . LEU A 1 96 ? 5.008 3.469 -5.206 1.00 92.75 96 LEU A C 1
ATOM 715 O O . LEU A 1 96 ? 4.489 3.545 -4.098 1.00 92.75 96 LEU A O 1
ATOM 719 N N . ASP A 1 97 ? 4.893 4.443 -6.109 1.00 92.56 97 ASP A N 1
ATOM 720 C CA . ASP A 1 97 ? 4.082 5.656 -5.916 1.00 92.56 97 ASP A CA 1
ATOM 721 C C . ASP A 1 97 ? 2.601 5.308 -5.702 1.00 92.56 97 ASP A C 1
ATOM 723 O O . ASP A 1 97 ? 1.981 5.693 -4.710 1.00 92.56 97 ASP A O 1
ATOM 727 N N . SER A 1 98 ? 2.062 4.437 -6.558 1.00 94.12 98 SER A N 1
ATOM 728 C CA . SER A 1 98 ? 0.690 3.935 -6.423 1.00 94.12 98 SER A CA 1
ATOM 729 C C . SER A 1 98 ? 0.478 3.170 -5.107 1.00 94.12 98 SER A C 1
ATOM 731 O O . SER A 1 98 ? -0.593 3.251 -4.502 1.00 94.12 98 SER A O 1
ATOM 733 N N . LEU A 1 99 ? 1.493 2.433 -4.638 1.00 94.81 99 LEU A N 1
ATOM 734 C CA . LEU A 1 99 ? 1.456 1.731 -3.356 1.00 94.81 99 LEU A CA 1
ATOM 735 C C . LEU A 1 99 ? 1.430 2.724 -2.194 1.00 94.81 99 LEU A C 1
ATOM 737 O O . LEU A 1 99 ? 0.608 2.569 -1.295 1.00 94.81 99 LEU A O 1
ATOM 741 N N . LEU A 1 100 ? 2.268 3.762 -2.225 1.00 93.94 100 LEU A N 1
ATOM 742 C CA . LEU A 1 100 ? 2.274 4.826 -1.218 1.00 93.94 100 LEU A CA 1
ATOM 743 C C . LEU A 1 100 ? 0.920 5.542 -1.146 1.00 93.94 100 LEU A C 1
ATOM 745 O O . LEU A 1 100 ? 0.410 5.764 -0.046 1.00 93.94 100 LEU A O 1
ATOM 749 N N . CYS A 1 101 ? 0.284 5.814 -2.291 1.00 93.06 101 CYS A N 1
ATOM 750 C CA . CYS A 1 101 ? -1.078 6.350 -2.334 1.00 93.06 101 CYS A CA 1
ATOM 751 C C . CYS A 1 101 ? -2.112 5.425 -1.670 1.00 93.06 101 CYS A C 1
ATOM 753 O O . CYS A 1 101 ? -3.098 5.919 -1.127 1.00 93.06 101 CYS A O 1
ATOM 755 N N . ALA A 1 102 ? -1.897 4.105 -1.669 1.00 95.81 102 ALA A N 1
ATOM 756 C CA . ALA A 1 102 ? -2.774 3.144 -1.001 1.00 95.81 102 ALA A CA 1
ATOM 757 C C . ALA A 1 102 ? -2.525 3.027 0.511 1.00 95.81 102 ALA A C 1
ATOM 759 O O . ALA A 1 102 ? -3.455 2.708 1.256 1.00 95.81 102 ALA A O 1
ATOM 760 N N . LEU A 1 103 ? -1.310 3.315 0.990 1.00 93.75 103 LEU A N 1
ATOM 761 C CA . LEU A 1 103 ? -0.982 3.219 2.417 1.00 93.75 103 LEU A CA 1
ATOM 762 C C . LEU A 1 103 ? -1.749 4.235 3.275 1.00 93.75 103 LEU A C 1
ATOM 764 O O . LEU A 1 103 ? -2.099 3.917 4.409 1.00 93.75 103 LEU A O 1
ATOM 768 N N . GLY A 1 104 ? -2.051 5.423 2.744 1.00 92.25 104 GLY A N 1
ATOM 769 C CA . GLY A 1 104 ? -2.858 6.431 3.445 1.00 92.25 104 GLY A CA 1
ATOM 770 C C . GLY A 1 104 ? -4.271 5.925 3.776 1.00 92.25 104 GLY A C 1
ATOM 771 O O . GLY A 1 104 ? -4.612 5.803 4.953 1.00 92.25 104 GLY A O 1
ATOM 772 N N . PRO A 1 105 ? -5.081 5.553 2.767 1.00 93.06 105 PRO A N 1
ATOM 773 C CA . PRO A 1 105 ? -6.392 4.940 2.972 1.00 93.06 105 PRO A CA 1
ATOM 774 C C . PRO A 1 105 ? -6.341 3.658 3.813 1.00 93.06 105 PRO A C 1
ATOM 776 O O . PRO A 1 105 ? -7.222 3.439 4.642 1.00 93.06 105 PRO A O 1
ATOM 779 N N . LEU A 1 106 ? -5.299 2.831 3.655 1.00 93.31 106 LEU A N 1
ATOM 780 C CA . LEU A 1 106 ? -5.114 1.621 4.459 1.00 93.31 106 LEU A CA 1
ATOM 781 C C . LEU A 1 106 ? -4.957 1.950 5.948 1.00 93.31 106 LEU A C 1
ATOM 783 O O . LEU A 1 106 ? -5.622 1.336 6.777 1.00 93.31 106 LEU A O 1
ATOM 787 N N . MET A 1 107 ? -4.144 2.953 6.284 1.00 91.44 107 MET A N 1
ATOM 788 C CA . MET A 1 107 ? -3.964 3.411 7.661 1.00 91.44 107 MET A CA 1
ATOM 789 C C . MET A 1 107 ? -5.247 4.032 8.233 1.00 91.44 107 MET A C 1
ATOM 791 O O . MET A 1 107 ? -5.593 3.800 9.389 1.00 91.44 107 MET A O 1
ATOM 795 N N . CYS A 1 108 ? -6.000 4.787 7.427 1.00 89.75 108 CYS A N 1
ATOM 796 C CA . CYS A 1 108 ? -7.303 5.310 7.842 1.00 89.75 108 CYS A CA 1
ATOM 797 C C . CYS A 1 108 ? -8.323 4.195 8.119 1.00 89.75 108 CYS A C 1
ATOM 799 O O . CYS A 1 108 ? -9.173 4.350 8.996 1.00 89.75 108 CYS A O 1
ATOM 801 N N . LEU A 1 109 ? -8.264 3.082 7.383 1.00 93.06 109 LEU A N 1
ATOM 802 C CA . LEU A 1 109 ? -9.148 1.939 7.598 1.00 93.06 109 LEU A CA 1
ATOM 803 C C . LEU A 1 109 ? -8.800 1.190 8.891 1.00 93.06 109 LEU A C 1
ATOM 805 O O . LEU A 1 109 ? -9.705 0.869 9.659 1.00 93.06 109 LEU A O 1
ATOM 809 N N . THR A 1 110 ? -7.510 0.957 9.165 1.00 91.69 110 THR A N 1
ATOM 810 C CA . THR A 1 110 ? -7.078 0.265 10.393 1.00 91.69 110 THR A CA 1
ATOM 811 C C . THR A 1 110 ? -7.363 1.074 11.657 1.00 91.69 110 THR A C 1
ATOM 813 O O . THR A 1 110 ? -7.648 0.497 12.699 1.00 91.69 110 THR A O 1
ATOM 816 N N . GLN A 1 111 ? -7.381 2.407 11.568 1.00 89.81 111 GLN A N 1
ATOM 817 C CA . GLN A 1 111 ? -7.798 3.270 12.680 1.00 89.81 111 GLN A CA 1
ATOM 818 C C . GLN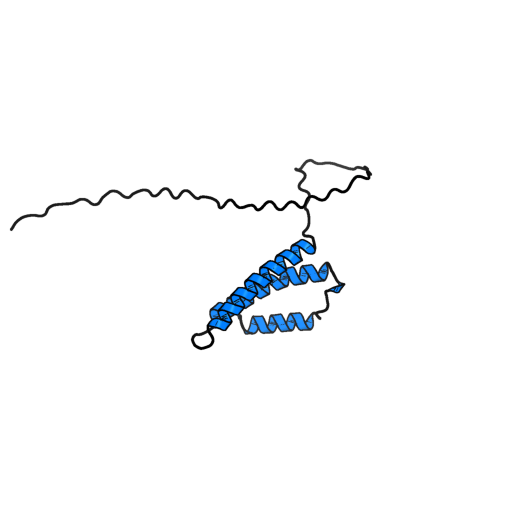 A 1 111 ? -9.309 3.222 12.956 1.00 89.81 111 GLN A C 1
ATOM 820 O O . GLN A 1 111 ? -9.726 3.389 14.100 1.00 89.81 111 GLN A O 1
ATOM 825 N N . GLN A 1 112 ? -10.136 3.015 11.926 1.00 89.88 112 GLN A N 1
ATOM 826 C CA . GLN A 1 112 ? -11.594 2.922 12.073 1.00 89.88 112 GLN A CA 1
ATOM 827 C C . GLN A 1 112 ? -12.063 1.525 12.496 1.00 89.88 112 GLN A C 1
ATOM 829 O O . GLN A 1 112 ? -13.113 1.399 13.123 1.00 89.88 112 GLN A O 1
ATOM 834 N N . ILE A 1 113 ? -11.296 0.489 12.148 1.00 92.50 113 ILE A N 1
ATOM 835 C CA . ILE A 1 113 ? -11.554 -0.912 12.491 1.00 92.50 113 ILE A CA 1
ATOM 836 C C . ILE A 1 113 ? -10.300 -1.450 13.204 1.00 92.50 113 ILE A C 1
ATOM 838 O O . ILE A 1 113 ? -9.441 -2.064 12.567 1.00 92.50 113 ILE A O 1
ATOM 842 N N . PRO A 1 114 ? -10.138 -1.199 14.514 1.00 86.62 114 PRO A N 1
ATOM 843 C CA . PRO A 1 114 ? -8.919 -1.552 15.246 1.00 86.62 114 PRO A CA 1
ATOM 844 C C . PRO A 1 114 ? -8.627 -3.060 15.250 1.00 86.62 114 PRO A C 1
ATOM 846 O O . PRO A 1 1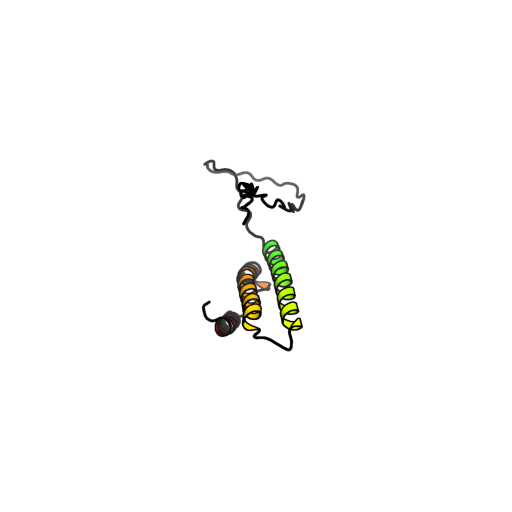14 ? -7.481 -3.468 15.413 1.00 86.62 114 PRO A O 1
ATOM 849 N N . GLU A 1 115 ? -9.629 -3.907 15.010 1.00 91.38 115 GLU A N 1
ATOM 850 C CA . GLU A 1 115 ? -9.472 -5.356 14.868 1.00 91.38 115 GLU A CA 1
ATOM 851 C C . GLU A 1 115 ? -8.603 -5.758 13.665 1.00 91.38 115 GLU A C 1
ATOM 853 O O . GLU A 1 115 ? -8.079 -6.873 13.643 1.00 91.38 115 GLU A O 1
ATOM 858 N N . VAL A 1 116 ? -8.432 -4.874 12.672 1.00 89.19 116 VAL A N 1
ATOM 859 C CA . VAL A 1 116 ? -7.543 -5.108 11.523 1.00 89.19 116 VAL A CA 1
ATOM 860 C C . VAL A 1 116 ? -6.177 -4.424 11.663 1.00 89.19 116 VAL A C 1
ATOM 862 O O . VAL A 1 116 ? -5.325 -4.600 10.789 1.00 89.19 116 VAL A O 1
ATOM 865 N N . ASP A 1 117 ? -5.921 -3.688 12.751 1.00 87.44 117 ASP A N 1
ATOM 866 C CA . ASP A 1 117 ? -4.618 -3.069 13.023 1.00 87.44 117 ASP A CA 1
ATOM 867 C C . ASP A 1 117 ? -3.628 -4.074 13.634 1.00 87.44 117 ASP A C 1
ATOM 869 O O . ASP A 1 117 ? -3.333 -4.097 14.828 1.00 87.44 117 ASP A O 1
ATOM 873 N N . VAL A 1 118 ? -3.126 -4.973 12.788 1.00 87.81 118 VAL A N 1
ATOM 874 C CA . VAL A 1 118 ? -2.178 -6.032 13.179 1.00 87.81 118 VAL A CA 1
ATOM 875 C C . VAL A 1 118 ? -0.715 -5.681 12.890 1.00 87.81 118 VAL A C 1
ATOM 877 O O . VAL A 1 118 ? 0.194 -6.436 13.253 1.00 87.81 118 VAL A O 1
ATOM 880 N N . VAL A 1 119 ? -0.449 -4.543 12.243 1.00 87.88 119 VAL A N 1
ATOM 881 C CA . VAL A 1 119 ? 0.899 -4.165 11.803 1.00 87.88 119 VAL A CA 1
ATOM 882 C C . VAL A 1 119 ? 1.558 -3.260 12.837 1.00 87.88 119 VAL A C 1
ATOM 884 O O . VAL A 1 119 ? 1.146 -2.132 13.070 1.00 87.88 119 VAL A O 1
ATOM 887 N N . LYS A 1 120 ? 2.664 -3.725 13.429 1.00 91.31 120 LYS A N 1
ATOM 888 C CA . LYS A 1 120 ? 3.456 -2.893 14.347 1.00 91.31 120 LYS A CA 1
ATOM 889 C C . LYS A 1 120 ? 4.021 -1.669 13.605 1.00 91.31 120 LYS A C 1
ATOM 891 O O . LYS A 1 120 ? 4.596 -1.854 12.528 1.00 91.31 120 LYS A O 1
ATOM 896 N N . PRO A 1 121 ? 4.028 -0.469 14.216 1.00 89.88 121 PRO A N 1
ATOM 897 C CA . PRO A 1 121 ? 4.549 0.751 13.587 1.00 89.88 121 PRO A CA 1
ATOM 898 C C . PRO A 1 121 ? 5.983 0.622 13.051 1.00 89.88 121 PRO A C 1
ATOM 900 O O . PRO A 1 121 ? 6.311 1.160 12.001 1.00 89.88 121 PRO A O 1
ATOM 903 N N . GLN A 1 122 ? 6.827 -0.159 13.732 1.00 93.56 122 GLN A N 1
ATOM 904 C CA . GLN A 1 122 ? 8.213 -0.426 13.324 1.00 93.56 122 GLN A CA 1
ATOM 905 C C . GLN A 1 122 ? 8.310 -1.151 11.972 1.00 93.56 122 GLN A C 1
ATOM 907 O O . GLN A 1 122 ? 9.219 -0.899 11.186 1.00 93.56 122 GLN A O 1
ATOM 912 N N . ILE A 1 123 ? 7.370 -2.059 11.690 1.00 93.44 123 ILE A N 1
ATOM 913 C CA . ILE A 1 123 ? 7.328 -2.803 10.425 1.00 93.44 123 ILE A CA 1
ATOM 914 C C . ILE A 1 123 ? 6.904 -1.864 9.297 1.00 93.44 123 ILE A C 1
ATOM 916 O O . ILE A 1 123 ? 7.508 -1.885 8.228 1.00 93.44 123 ILE A O 1
ATOM 920 N N . PHE A 1 124 ? 5.905 -1.019 9.557 1.00 91.88 124 PHE A N 1
ATOM 921 C CA . PHE A 1 124 ? 5.445 -0.015 8.605 1.00 91.88 124 PHE A CA 1
ATOM 922 C C . PHE A 1 124 ? 6.544 1.008 8.279 1.00 91.88 124 PHE A C 1
ATOM 924 O O . PHE A 1 124 ? 6.828 1.241 7.109 1.00 91.88 124 PHE A O 1
ATOM 931 N N . SER A 1 125 ? 7.245 1.526 9.294 1.00 93.31 125 SER A N 1
ATOM 932 C CA . SER A 1 125 ? 8.391 2.428 9.103 1.00 93.31 125 SER A CA 1
ATOM 933 C C . SER A 1 125 ? 9.478 1.785 8.246 1.00 93.31 125 SER A C 1
ATOM 935 O O . SER A 1 125 ? 9.898 2.363 7.253 1.00 93.31 125 SER A O 1
ATOM 937 N N . LYS A 1 126 ? 9.868 0.542 8.558 1.00 94.88 126 LYS A N 1
ATOM 938 C CA . LYS A 1 126 ? 10.872 -0.185 7.773 1.00 94.88 126 LYS A CA 1
ATOM 939 C C . LYS A 1 126 ? 10.434 -0.408 6.322 1.00 94.88 126 LYS A C 1
ATOM 941 O O . LYS A 1 126 ? 11.265 -0.425 5.419 1.00 94.88 126 LYS A O 1
ATOM 946 N N . MET A 1 127 ? 9.140 -0.619 6.089 1.00 93.19 127 MET A N 1
ATOM 947 C CA . MET A 1 127 ? 8.589 -0.745 4.741 1.00 93.19 127 MET A CA 1
ATOM 948 C C . MET A 1 127 ? 8.713 0.574 3.968 1.00 93.19 127 MET A C 1
ATOM 950 O O . MET A 1 127 ? 9.181 0.545 2.832 1.00 93.19 127 MET A O 1
ATOM 954 N N . LEU A 1 128 ? 8.400 1.712 4.592 1.00 93.56 128 LEU A N 1
ATOM 955 C CA . LEU A 1 128 ? 8.615 3.034 3.999 1.00 93.56 128 LEU A CA 1
ATOM 956 C C . LEU A 1 128 ? 10.102 3.327 3.746 1.00 93.56 128 LEU A C 1
ATOM 958 O O . LEU A 1 128 ? 10.431 3.819 2.672 1.00 93.56 128 LEU A O 1
ATOM 962 N N . ASP A 1 129 ? 10.999 2.947 4.661 1.00 93.69 129 ASP A N 1
ATOM 963 C CA . ASP A 1 129 ? 12.452 3.097 4.478 1.00 93.69 129 ASP A CA 1
ATOM 964 C C . ASP A 1 129 ? 12.949 2.315 3.252 1.00 93.69 129 ASP A C 1
ATOM 966 O O . ASP A 1 129 ? 13.741 2.817 2.452 1.00 93.69 129 ASP A O 1
ATOM 970 N N . ASN A 1 130 ? 12.448 1.088 3.059 1.00 92.69 130 ASN A N 1
ATOM 971 C CA . ASN A 1 130 ? 12.767 0.287 1.876 1.00 92.69 130 ASN A CA 1
ATOM 972 C C . ASN A 1 130 ? 12.257 0.947 0.587 1.00 92.69 130 ASN A C 1
ATOM 974 O O . ASN A 1 130 ? 12.933 0.886 -0.439 1.00 92.69 130 ASN A O 1
ATOM 978 N N . ILE A 1 131 ? 11.075 1.572 0.625 1.00 92.69 131 ILE A N 1
ATOM 979 C CA . ILE A 1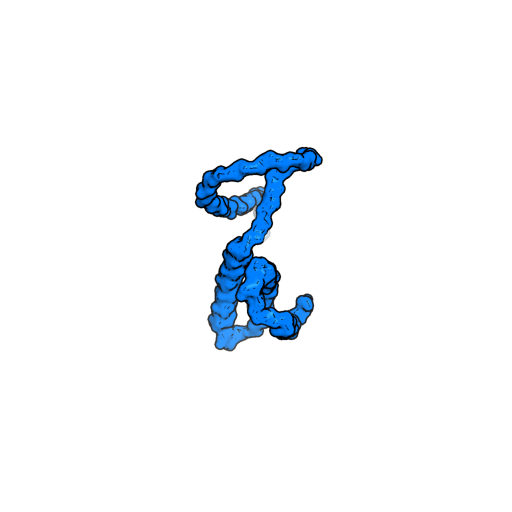 131 ? 10.531 2.300 -0.525 1.00 92.69 131 ILE A CA 1
ATOM 980 C C . ILE A 1 131 ? 11.384 3.536 -0.819 1.00 92.69 131 ILE A C 1
ATOM 982 O O . ILE A 1 131 ? 11.770 3.728 -1.968 1.00 92.69 131 ILE A O 1
ATOM 986 N N . ALA A 1 132 ? 11.735 4.326 0.197 1.00 91.25 132 ALA A N 1
ATOM 987 C CA . ALA A 1 132 ? 12.558 5.528 0.058 1.00 91.25 132 ALA A CA 1
ATOM 988 C C . ALA A 1 132 ? 13.970 5.221 -0.468 1.00 91.25 132 ALA A C 1
ATOM 990 O O . ALA A 1 132 ? 14.546 6.008 -1.216 1.00 91.25 132 ALA A O 1
ATOM 991 N N . TYR A 1 133 ? 14.521 4.051 -0.132 1.00 90.19 133 TYR A N 1
ATOM 992 C CA . TYR A 1 133 ? 15.783 3.583 -0.706 1.00 90.19 133 TYR A CA 1
ATOM 993 C C . TYR A 1 133 ? 15.688 3.350 -2.224 1.00 90.19 133 TYR A C 1
ATOM 995 O O . TYR A 1 133 ? 16.634 3.643 -2.955 1.00 90.19 133 TYR A O 1
ATOM 1003 N N . ILE A 1 134 ? 14.554 2.829 -2.705 1.00 87.19 134 ILE A N 1
ATOM 1004 C CA . ILE A 1 134 ? 14.326 2.532 -4.128 1.00 87.19 134 ILE A CA 1
ATOM 1005 C C . ILE A 1 134 ? 13.874 3.783 -4.899 1.00 87.19 134 ILE A C 1
ATOM 1007 O O . ILE A 1 134 ? 14.276 3.968 -6.047 1.00 87.19 134 ILE A O 1
ATOM 1011 N N . MET A 1 135 ? 13.073 4.649 -4.274 1.00 86.00 135 MET A N 1
ATOM 1012 C CA . MET A 1 135 ? 12.616 5.938 -4.802 1.00 86.00 135 MET A CA 1
ATOM 1013 C C . MET A 1 135 ? 13.204 7.101 -3.987 1.00 86.00 135 MET A C 1
ATOM 1015 O O . MET A 1 135 ? 12.509 7.677 -3.144 1.00 86.00 135 MET A O 1
ATOM 1019 N N . PRO A 1 136 ? 14.477 7.467 -4.217 1.00 77.75 136 PRO A N 1
ATOM 1020 C CA . PRO A 1 136 ? 15.077 8.610 -3.543 1.00 77.75 136 PRO A CA 1
ATOM 1021 C C . PRO A 1 136 ? 14.421 9.914 -4.019 1.00 77.75 136 PRO A C 1
ATOM 1023 O O . PRO A 1 136 ? 14.300 10.152 -5.221 1.00 77.75 136 PRO A O 1
ATOM 1026 N N . GLY A 1 137 ? 14.038 10.778 -3.077 1.00 72.94 137 GLY A N 1
ATOM 1027 C CA . GLY A 1 137 ? 13.386 12.065 -3.359 1.00 72.94 137 GLY A CA 1
ATOM 1028 C C . GLY A 1 137 ? 11.927 12.165 -2.907 1.00 72.94 137 GLY A C 1
ATOM 1029 O O . GLY A 1 137 ? 11.314 13.209 -3.133 1.00 72.94 137 GLY A O 1
ATOM 1030 N N . LEU A 1 138 ? 11.401 11.110 -2.277 1.00 58.81 138 LEU A N 1
ATOM 1031 C CA . LEU A 1 138 ? 10.173 11.143 -1.484 1.00 58.81 138 LEU A CA 1
ATOM 1032 C C . LEU A 1 138 ? 10.430 11.686 -0.068 1.00 58.81 138 LEU A C 1
ATOM 1034 O O . LEU A 1 138 ? 11.513 11.376 0.484 1.00 58.81 138 LEU A O 1
#

Foldseek 3Di:
DDDDDDDDDDDDDPPPPDPDDDDDPPPDDDDDDDDDDDDDDDDDDDDDPPPPPPDDDLVNLVVVLVVLVVVLVVLVVVLVVPPPDDDCLVSVLVSLVSVVVNVVSVVVNCVNVVVPVPDDVVNVVVVVVVSCVSVPPD